Protein AF-A0A7L6AX49-F1 (afdb_monomer_lite)

pLDDT: mean 93.04, std 3.42, range [80.5, 97.25]

Sequence (75 aa):
MLHALVILAAILTWIVTQNMMYAAIVLVVGWITASIVGRILLWGFYLLIAGGMILYGYAYLTEQSFMKLLWRILF

Organism: NCBI:txid2799669

Secondary structure (DSSP, 8-state):
-HHHHHHHHHHHHHHHH--HHHHHHHHHHHHHHHHHHHHHHHHHHHHHHHHHHHHHHHHHHHT--HHHHHHHHH-

Radius of gyration: 21.01 Å; chains: 1; bounding box: 38×18×54 Å

Foldseek 3Di:
DQLVVLLVVLVVQCVVVVDNVRSVVSNVVSVVVSVVVVVVVVVVVVVVVVVLVVLVVVCVVVVHDSVVSVVVVVD

Structure (mmCIF, N/CA/C/O backbone):
data_AF-A0A7L6AX49-F1
#
_entry.id   AF-A0A7L6AX49-F1
#
loop_
_atom_site.group_PDB
_atom_site.id
_atom_site.type_symbol
_atom_site.label_atom_id
_atom_site.label_alt_id
_atom_site.label_comp_id
_atom_site.label_asym_id
_atom_site.label_entity_id
_atom_site.label_seq_id
_atom_site.pdbx_PDB_ins_code
_atom_site.Cartn_x
_atom_site.Cartn_y
_atom_site.Cartn_z
_atom_site.occupancy
_atom_site.B_iso_or_equiv
_atom_site.auth_seq_id
_atom_site.auth_comp_id
_atom_site.auth_asym_id
_atom_site.auth_atom_id
_atom_site.pdbx_PDB_model_num
ATOM 1 N N . MET A 1 1 ? -4.040 -1.058 -8.365 1.00 83.56 1 MET A N 1
ATOM 2 C CA . MET A 1 1 ? -3.543 0.334 -8.503 1.00 83.56 1 MET A CA 1
ATOM 3 C C . MET A 1 1 ? -2.016 0.407 -8.459 1.00 83.56 1 MET A C 1
ATOM 5 O O . MET A 1 1 ? -1.456 0.940 -9.402 1.00 83.56 1 MET A O 1
ATOM 9 N N . LEU A 1 2 ? -1.328 -0.182 -7.466 1.00 89.81 2 LEU A N 1
ATOM 10 C CA . LEU A 1 2 ? 0.150 -0.162 -7.385 1.00 89.81 2 LEU A CA 1
ATOM 11 C C . LEU A 1 2 ? 0.855 -0.708 -8.643 1.00 89.81 2 LEU A C 1
ATOM 13 O O . LEU A 1 2 ? 1.747 -0.056 -9.170 1.00 89.81 2 LEU A O 1
ATOM 17 N N . HIS A 1 3 ? 0.408 -1.841 -9.194 1.00 89.94 3 HIS A N 1
ATOM 18 C CA . HIS A 1 3 ? 0.975 -2.393 -10.436 1.00 89.94 3 HIS A CA 1
ATOM 19 C C . HIS A 1 3 ? 0.772 -1.495 -11.662 1.00 89.94 3 HIS A C 1
ATOM 21 O O . HIS A 1 3 ? 1.637 -1.440 -12.526 1.00 89.94 3 HIS A O 1
ATOM 27 N N . ALA A 1 4 ? -0.330 -0.742 -11.722 1.00 92.62 4 ALA A N 1
ATOM 28 C CA . ALA A 1 4 ? -0.553 0.225 -12.797 1.00 92.62 4 ALA A CA 1
ATOM 29 C C . ALA A 1 4 ? 0.436 1.400 -12.707 1.00 92.62 4 ALA A C 1
ATOM 31 O O . ALA A 1 4 ? 0.955 1.842 -13.727 1.00 92.62 4 ALA A O 1
ATOM 32 N N . LEU A 1 5 ? 0.759 1.851 -11.487 1.00 93.81 5 LEU A N 1
ATOM 33 C CA . LEU A 1 5 ? 1.791 2.868 -11.259 1.00 93.81 5 LEU A CA 1
ATOM 34 C C . LEU A 1 5 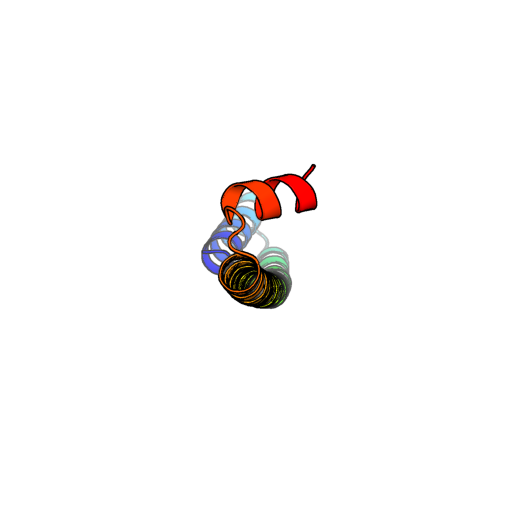? 3.186 2.363 -11.652 1.00 93.81 5 LEU A C 1
ATOM 36 O O . LEU A 1 5 ? 3.963 3.117 -12.230 1.00 93.81 5 LEU A O 1
ATOM 40 N N . VAL A 1 6 ? 3.487 1.084 -11.406 1.00 95.31 6 VAL A N 1
ATOM 41 C CA . VAL A 1 6 ? 4.741 0.452 -11.856 1.00 95.31 6 VAL A CA 1
ATOM 42 C C . VAL A 1 6 ? 4.833 0.421 -13.380 1.00 95.31 6 VAL A C 1
ATOM 44 O O . VAL A 1 6 ? 5.878 0.756 -13.931 1.00 95.31 6 VAL A O 1
ATOM 47 N N . ILE A 1 7 ? 3.747 0.058 -14.071 1.00 95.50 7 ILE A N 1
ATOM 48 C CA . ILE A 1 7 ? 3.710 0.051 -15.541 1.00 95.50 7 ILE A CA 1
ATOM 49 C C . ILE A 1 7 ? 3.938 1.464 -16.087 1.00 95.50 7 ILE A C 1
ATOM 51 O O . ILE A 1 7 ? 4.761 1.648 -16.982 1.00 95.50 7 ILE A O 1
ATOM 55 N N . LEU A 1 8 ? 3.277 2.471 -15.510 1.00 96.12 8 LEU A N 1
ATOM 56 C CA . LEU A 1 8 ? 3.488 3.870 -15.880 1.00 96.12 8 LEU A CA 1
ATOM 57 C C . LEU A 1 8 ? 4.955 4.289 -15.677 1.00 96.12 8 LEU A C 1
ATOM 59 O O . LEU A 1 8 ? 5.556 4.882 -16.571 1.00 96.12 8 LEU A O 1
ATOM 63 N N . ALA A 1 9 ? 5.551 3.943 -14.533 1.00 93.19 9 ALA A N 1
ATOM 64 C CA . ALA A 1 9 ? 6.944 4.257 -14.225 1.00 93.19 9 ALA A CA 1
ATOM 65 C C . ALA A 1 9 ? 7.928 3.577 -15.192 1.00 93.19 9 ALA A C 1
ATOM 67 O O . ALA A 1 9 ? 8.901 4.203 -15.616 1.00 93.19 9 ALA A O 1
ATOM 68 N N . ALA A 1 10 ? 7.669 2.329 -15.589 1.00 95.31 10 ALA A N 1
ATOM 69 C CA . ALA A 1 10 ? 8.480 1.624 -16.579 1.00 95.31 10 ALA A CA 1
ATOM 70 C C . ALA A 1 10 ? 8.382 2.269 -17.974 1.00 95.31 10 ALA A C 1
ATOM 72 O O . ALA A 1 10 ? 9.409 2.464 -18.626 1.00 95.31 10 ALA A O 1
ATOM 73 N N . ILE A 1 11 ? 7.178 2.672 -18.405 1.00 96.00 11 ILE A N 1
ATOM 74 C CA . ILE A 1 11 ? 6.967 3.390 -19.675 1.00 96.00 11 ILE A CA 1
ATOM 75 C C . ILE A 1 11 ? 7.701 4.735 -19.661 1.00 96.00 11 ILE A C 1
ATOM 77 O O . ILE A 1 11 ? 8.434 5.046 -20.598 1.00 96.00 11 ILE A O 1
ATOM 81 N N . LEU A 1 12 ? 7.563 5.515 -18.585 1.00 96.12 12 LEU A N 1
ATOM 82 C CA . LEU A 1 12 ? 8.265 6.793 -18.439 1.00 96.12 12 LEU A CA 1
ATOM 83 C C . LEU A 1 12 ? 9.786 6.607 -18.427 1.00 96.12 12 LEU A C 1
ATOM 85 O O . LEU A 1 12 ? 10.501 7.361 -19.082 1.00 96.12 12 LEU A O 1
ATOM 89 N N . THR A 1 13 ? 10.283 5.569 -17.749 1.00 95.00 13 THR A N 1
ATOM 90 C CA . THR A 1 13 ? 11.714 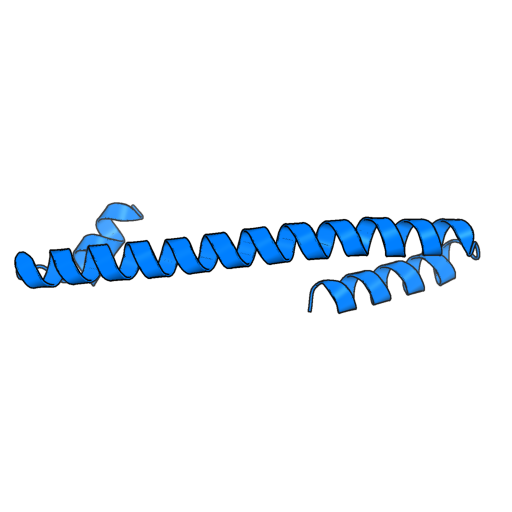5.229 -17.744 1.00 95.00 13 THR A CA 1
ATOM 91 C C . THR A 1 13 ? 12.205 4.938 -19.157 1.00 95.00 13 THR A C 1
ATOM 93 O O . THR A 1 13 ? 13.268 5.420 -19.546 1.00 95.00 13 THR A O 1
ATOM 96 N N . TRP A 1 14 ? 11.431 4.195 -19.951 1.00 95.88 14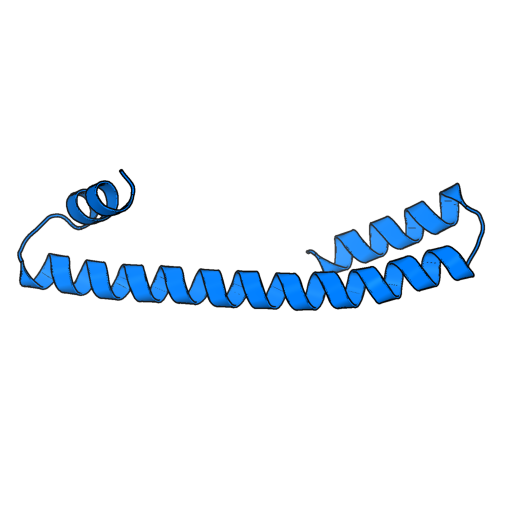 TRP A N 1
ATOM 97 C CA . TRP A 1 14 ? 11.781 3.928 -21.343 1.00 95.88 14 TRP A CA 1
ATOM 98 C C . TRP A 1 14 ? 11.797 5.202 -22.192 1.00 95.88 14 TRP A C 1
ATOM 100 O O . TRP A 1 14 ? 12.760 5.418 -22.919 1.00 95.88 14 TRP A O 1
ATOM 110 N N . ILE A 1 15 ? 10.797 6.080 -22.056 1.00 96.56 15 ILE A N 1
ATOM 111 C CA . ILE A 1 15 ? 10.730 7.346 -22.806 1.00 96.56 15 ILE A CA 1
ATOM 112 C C . ILE A 1 15 ? 11.937 8.241 -2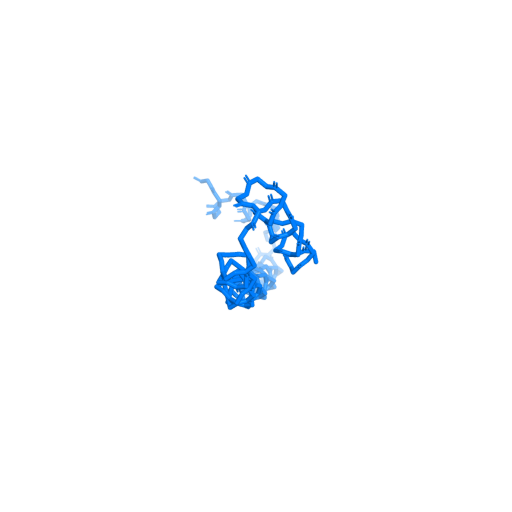2.494 1.00 96.56 15 ILE A C 1
ATOM 114 O O . ILE A 1 15 ? 12.528 8.814 -23.409 1.00 96.56 15 ILE A O 1
ATOM 118 N N . VAL A 1 16 ? 12.318 8.346 -21.219 1.00 96.50 16 VAL A N 1
ATOM 119 C CA . VAL A 1 16 ? 13.413 9.224 -20.778 1.00 96.50 16 VAL A CA 1
ATOM 120 C C . VAL A 1 16 ? 14.781 8.651 -21.141 1.00 96.50 16 VAL A C 1
ATOM 122 O O . VAL A 1 16 ? 15.657 9.382 -21.592 1.00 96.50 16 VAL A O 1
ATOM 125 N N . THR A 1 17 ? 14.984 7.348 -20.941 1.00 96.12 17 THR A N 1
ATOM 126 C CA . THR A 1 17 ? 16.308 6.725 -21.110 1.00 96.12 17 THR A CA 1
ATOM 127 C C . THR A 1 17 ? 16.541 6.152 -22.505 1.00 96.12 17 THR A C 1
ATOM 129 O O . THR A 1 17 ? 17.683 5.849 -22.844 1.00 96.12 17 THR A O 1
ATOM 132 N N . GLN A 1 18 ? 15.474 5.947 -23.290 1.00 94.69 18 GLN A N 1
ATOM 133 C CA . GLN A 1 18 ? 15.471 5.225 -24.572 1.00 94.69 18 GLN A CA 1
ATOM 134 C C . GLN A 1 18 ? 16.154 3.846 -24.496 1.00 94.69 18 GLN A C 1
ATOM 136 O O . GLN A 1 18 ? 16.588 3.285 -25.500 1.00 94.69 18 GLN A O 1
ATOM 141 N N . ASN A 1 19 ? 16.239 3.270 -23.293 1.00 94.06 19 ASN A N 1
ATOM 142 C CA . ASN A 1 19 ? 16.953 2.032 -23.030 1.00 94.06 19 ASN A CA 1
ATOM 143 C C . ASN A 1 19 ? 15.991 0.987 -22.458 1.00 94.06 19 ASN A C 1
ATOM 145 O O . ASN A 1 19 ? 15.489 1.102 -21.337 1.00 94.06 19 ASN A O 1
ATOM 149 N N . MET A 1 20 ? 15.748 -0.061 -23.246 1.00 93.19 20 MET A N 1
ATOM 150 C CA . MET A 1 20 ? 14.815 -1.129 -22.883 1.00 93.19 20 MET A CA 1
ATOM 151 C C . MET A 1 20 ? 15.281 -1.946 -21.675 1.00 93.19 20 MET A C 1
ATOM 153 O O . MET A 1 20 ? 14.444 -2.422 -20.911 1.00 93.19 20 MET A O 1
ATOM 157 N N . MET A 1 21 ? 16.592 -2.083 -21.461 1.00 95.25 21 MET A N 1
ATOM 158 C CA . MET A 1 21 ? 17.123 -2.841 -20.329 1.00 95.25 21 MET A CA 1
ATOM 159 C C . MET A 1 21 ? 16.808 -2.141 -19.003 1.00 95.25 21 MET A C 1
ATOM 161 O O . MET A 1 21 ? 16.325 -2.785 -18.074 1.00 95.25 21 MET A O 1
ATOM 165 N N . TYR A 1 22 ? 16.992 -0.818 -18.924 1.00 92.44 22 TYR A N 1
ATOM 166 C CA . TYR A 1 22 ? 16.639 -0.052 -17.723 1.00 92.44 22 TYR A CA 1
ATOM 167 C C . TYR A 1 22 ? 15.132 -0.074 -17.448 1.00 92.44 22 TYR A C 1
ATOM 169 O O . TYR A 1 22 ? 14.722 -0.286 -16.307 1.00 92.44 22 TYR A O 1
ATOM 177 N N . ALA A 1 23 ? 14.300 0.066 -18.483 1.00 94.44 23 ALA A N 1
ATOM 178 C CA . ALA A 1 23 ? 12.849 -0.034 -18.336 1.00 94.44 23 ALA A CA 1
ATOM 179 C C . ALA A 1 23 ? 12.403 -1.423 -17.842 1.00 94.44 23 ALA A C 1
ATOM 181 O O . ALA A 1 23 ? 11.543 -1.518 -16.964 1.00 94.44 23 ALA A O 1
ATOM 182 N N . ALA A 1 24 ? 13.025 -2.496 -18.343 1.00 94.38 24 ALA A N 1
ATOM 183 C CA . ALA A 1 24 ? 12.763 -3.860 -17.888 1.00 94.38 24 ALA A CA 1
ATOM 184 C C . ALA A 1 24 ? 13.160 -4.064 -16.417 1.00 94.38 24 ALA A C 1
ATOM 186 O O . ALA A 1 24 ? 12.395 -4.657 -15.655 1.00 94.38 24 ALA A O 1
ATOM 187 N N . ILE A 1 25 ? 14.309 -3.526 -15.989 1.00 95.62 25 ILE A N 1
ATOM 188 C CA . ILE A 1 25 ? 14.739 -3.568 -14.583 1.00 95.62 25 ILE A CA 1
ATOM 189 C C . ILE A 1 25 ? 13.717 -2.855 -13.689 1.00 95.62 25 ILE A C 1
ATOM 191 O O . ILE A 1 25 ? 13.284 -3.425 -12.686 1.00 95.62 25 ILE A O 1
ATOM 195 N N . VAL A 1 26 ? 13.282 -1.647 -14.065 1.00 95.56 26 VAL A N 1
ATOM 196 C CA . VAL A 1 26 ? 12.262 -0.893 -13.315 1.00 95.56 26 VAL A CA 1
ATOM 197 C C . VAL A 1 26 ? 10.952 -1.670 -13.224 1.00 95.56 26 VAL A C 1
ATOM 199 O O . VAL A 1 26 ? 10.355 -1.728 -12.148 1.00 95.56 26 VAL A O 1
ATOM 202 N N . LEU A 1 27 ? 10.527 -2.314 -14.312 1.00 96.25 27 LEU A N 1
ATOM 203 C CA . LEU A 1 27 ? 9.317 -3.129 -14.318 1.00 96.25 27 LEU A CA 1
ATOM 204 C C . LEU A 1 27 ? 9.431 -4.304 -13.337 1.00 96.25 27 LEU A C 1
ATOM 206 O O . LEU A 1 27 ? 8.539 -4.491 -12.513 1.00 96.25 27 LEU A O 1
ATOM 210 N N . VAL A 1 28 ? 10.531 -5.062 -13.374 1.00 97.25 28 VAL A N 1
ATOM 211 C CA . VAL A 1 28 ? 10.735 -6.237 -12.507 1.00 97.25 28 VAL A CA 1
ATOM 212 C C . VAL A 1 28 ? 10.835 -5.835 -11.035 1.00 97.25 28 VAL A C 1
ATOM 214 O O . VAL A 1 28 ? 10.103 -6.367 -10.195 1.00 97.25 28 VAL A O 1
ATOM 217 N N . VAL A 1 29 ? 11.696 -4.868 -10.711 1.00 96.81 29 VAL A N 1
ATOM 218 C CA . VAL A 1 29 ? 11.892 -4.398 -9.330 1.00 96.81 29 VAL A CA 1
ATOM 219 C C . VAL A 1 29 ? 10.608 -3.766 -8.793 1.00 96.81 29 VAL A C 1
ATOM 221 O O . VAL A 1 29 ? 10.181 -4.061 -7.670 1.00 96.81 29 VAL A O 1
ATOM 224 N N . GLY A 1 30 ? 9.948 -2.943 -9.608 1.00 95.56 30 GLY A N 1
ATOM 225 C CA . GLY A 1 30 ? 8.679 -2.317 -9.265 1.00 95.56 30 GLY A CA 1
ATOM 226 C C . GLY A 1 30 ? 7.580 -3.347 -9.019 1.00 95.56 30 GLY A C 1
ATOM 227 O O . GLY A 1 30 ? 6.827 -3.209 -8.057 1.00 95.56 30 GLY A O 1
ATOM 228 N N . TRP A 1 31 ? 7.516 -4.418 -9.813 1.00 97.25 31 TRP A N 1
ATOM 229 C CA . TRP A 1 31 ? 6.505 -5.466 -9.657 1.00 97.25 31 TRP A CA 1
ATOM 230 C C . TRP A 1 31 ? 6.653 -6.223 -8.338 1.00 97.25 31 TRP A C 1
ATOM 232 O O . TRP A 1 31 ? 5.666 -6.443 -7.627 1.00 97.25 31 TRP A O 1
ATOM 242 N N . ILE A 1 32 ? 7.888 -6.590 -7.987 1.00 96.56 32 ILE A N 1
ATOM 243 C CA . ILE A 1 32 ? 8.204 -7.244 -6.711 1.00 96.56 32 ILE A CA 1
ATOM 244 C C . ILE A 1 32 ? 7.826 -6.313 -5.557 1.00 96.56 32 ILE A C 1
ATOM 246 O O . ILE A 1 32 ? 7.078 -6.709 -4.661 1.00 96.56 32 ILE A O 1
ATOM 250 N N . THR A 1 33 ? 8.259 -5.054 -5.626 1.00 95.38 33 THR A N 1
ATOM 251 C CA . THR A 1 33 ? 7.990 -4.049 -4.591 1.00 95.38 33 THR A CA 1
ATOM 252 C C . THR A 1 33 ? 6.492 -3.824 -4.403 1.00 95.38 33 THR A C 1
ATOM 254 O O . THR A 1 33 ? 5.991 -3.930 -3.287 1.00 95.38 33 THR A O 1
ATOM 257 N N . ALA A 1 34 ? 5.745 -3.596 -5.486 1.00 95.19 34 ALA A N 1
ATOM 258 C CA . ALA A 1 34 ? 4.296 -3.409 -5.444 1.00 95.19 34 ALA A CA 1
ATOM 259 C C . ALA A 1 34 ? 3.570 -4.627 -4.860 1.00 95.19 34 ALA A C 1
ATOM 261 O O . ALA A 1 34 ? 2.590 -4.473 -4.131 1.00 95.19 34 ALA A O 1
ATOM 262 N N . SER A 1 35 ? 4.063 -5.834 -5.141 1.00 96.12 35 SER A N 1
ATOM 263 C CA . SER A 1 35 ? 3.492 -7.071 -4.606 1.00 96.12 35 SER A CA 1
ATOM 264 C C . SER A 1 35 ? 3.744 -7.214 -3.102 1.00 96.12 35 SER A C 1
ATOM 266 O O . SER A 1 35 ? 2.831 -7.584 -2.363 1.00 96.12 35 SER A O 1
ATOM 268 N N . ILE A 1 36 ? 4.950 -6.885 -2.631 1.00 96.12 36 ILE A N 1
ATOM 269 C CA . ILE A 1 36 ? 5.296 -6.900 -1.201 1.00 96.12 36 ILE A CA 1
ATOM 270 C C . ILE A 1 36 ? 4.498 -5.830 -0.452 1.00 96.12 36 ILE A C 1
ATOM 272 O O . ILE A 1 36 ? 3.822 -6.144 0.526 1.00 96.12 36 ILE A O 1
ATOM 276 N N . VAL A 1 37 ? 4.510 -4.589 -0.942 1.00 94.75 37 VAL A N 1
ATOM 277 C CA . VAL A 1 37 ? 3.771 -3.470 -0.339 1.00 94.75 37 VAL A CA 1
ATOM 278 C C . VAL A 1 37 ? 2.275 -3.767 -0.310 1.00 94.75 37 VAL A C 1
ATOM 280 O O . VAL A 1 37 ? 1.640 -3.581 0.723 1.00 94.75 37 VAL A O 1
ATOM 283 N N . GLY A 1 38 ? 1.714 -4.302 -1.398 1.00 94.19 38 GLY A N 1
ATOM 284 C CA . GLY A 1 38 ? 0.309 -4.704 -1.445 1.00 94.19 38 GLY A CA 1
ATOM 285 C C . GLY A 1 38 ? -0.047 -5.732 -0.369 1.00 94.19 38 GLY A C 1
ATOM 286 O O . GLY A 1 38 ? -1.072 -5.587 0.294 1.00 94.19 38 GLY A O 1
ATOM 287 N N . ARG A 1 39 ? 0.819 -6.728 -0.134 1.00 95.12 39 ARG A N 1
ATOM 288 C CA . ARG A 1 39 ? 0.630 -7.701 0.954 1.00 95.12 39 ARG A CA 1
ATOM 289 C C . ARG A 1 39 ? 0.706 -7.032 2.323 1.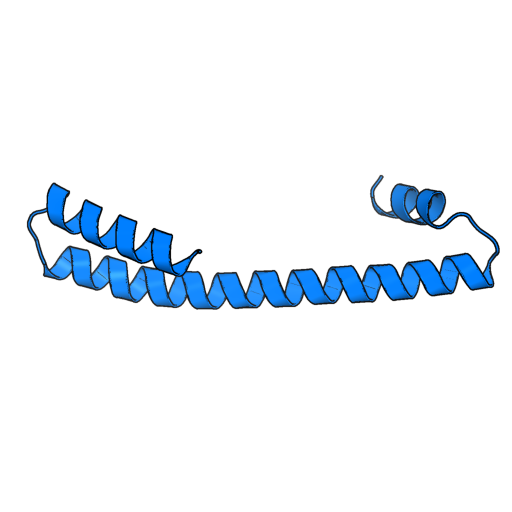00 95.12 39 ARG A C 1
ATOM 291 O O . ARG A 1 39 ? -0.170 -7.272 3.142 1.00 95.12 39 ARG A O 1
ATOM 298 N N . ILE A 1 40 ? 1.711 -6.193 2.571 1.00 94.88 40 ILE A N 1
ATOM 299 C CA . ILE A 1 40 ? 1.876 -5.497 3.858 1.00 94.88 40 ILE A CA 1
ATOM 300 C C . ILE A 1 40 ? 0.654 -4.626 4.167 1.00 94.88 40 ILE A C 1
ATOM 302 O O . ILE A 1 40 ? 0.124 -4.694 5.273 1.00 94.88 40 ILE A O 1
ATOM 306 N N . LEU A 1 41 ? 0.171 -3.857 3.188 1.00 94.62 41 LEU A N 1
ATOM 307 C CA . LEU A 1 41 ? -1.028 -3.031 3.344 1.00 94.62 41 LEU A CA 1
ATOM 308 C C . LEU A 1 41 ? -2.266 -3.878 3.645 1.00 94.62 41 LEU A C 1
ATOM 310 O O . LEU A 1 41 ? -3.065 -3.503 4.497 1.00 94.62 41 LEU A O 1
ATOM 314 N N . LEU A 1 42 ? -2.404 -5.035 2.992 1.00 94.06 42 LEU A N 1
ATOM 315 C CA . LEU A 1 42 ? -3.503 -5.960 3.254 1.00 94.06 42 LEU A CA 1
ATOM 316 C C . LEU A 1 42 ? -3.448 -6.520 4.684 1.00 94.06 42 LEU A C 1
ATOM 318 O O . LEU A 1 42 ? -4.458 -6.515 5.384 1.00 94.06 42 LEU A O 1
ATOM 322 N N . TRP A 1 43 ? -2.274 -6.959 5.143 1.00 95.19 43 TRP A N 1
ATOM 323 C CA . TRP A 1 43 ? -2.083 -7.417 6.523 1.00 95.19 43 TRP A CA 1
ATOM 324 C C . TRP A 1 43 ? -2.376 -6.308 7.534 1.00 95.19 43 TRP A C 1
ATOM 326 O O . TRP A 1 43 ? -3.100 -6.541 8.499 1.00 95.19 43 TRP A O 1
ATOM 336 N N . GLY A 1 44 ? -1.874 -5.094 7.293 1.00 93.62 44 GLY A N 1
ATOM 337 C CA . GLY A 1 44 ? -2.162 -3.929 8.128 1.00 93.62 44 GLY A CA 1
ATOM 338 C C . GLY A 1 44 ? -3.658 -3.622 8.195 1.00 93.62 44 GLY A C 1
ATOM 339 O O . GLY A 1 44 ? -4.194 -3.399 9.277 1.00 93.62 44 GLY A O 1
ATOM 340 N N . PHE A 1 45 ? -4.358 -3.696 7.063 1.00 94.56 45 PHE A N 1
ATOM 341 C CA . PHE A 1 45 ? -5.807 -3.522 7.007 1.00 94.56 45 PHE A CA 1
ATOM 342 C C . PHE A 1 45 ? -6.554 -4.580 7.831 1.00 94.56 45 PHE A C 1
ATOM 344 O O . PHE A 1 45 ? -7.427 -4.232 8.628 1.00 94.56 45 PHE A O 1
ATOM 351 N N . TYR A 1 46 ? -6.185 -5.858 7.709 1.00 94.75 46 TYR A N 1
ATOM 352 C CA . TYR A 1 46 ? -6.795 -6.917 8.518 1.00 94.75 46 TYR A CA 1
ATOM 353 C C . TYR A 1 46 ? -6.515 -6.758 10.014 1.00 94.75 46 TYR A C 1
ATOM 355 O O . TYR A 1 46 ? -7.415 -6.982 10.822 1.00 94.75 46 TYR A O 1
ATOM 363 N N . LEU A 1 47 ? -5.309 -6.326 10.392 1.00 94.62 47 LEU A N 1
ATOM 364 C CA . LEU A 1 47 ? -4.976 -6.033 11.787 1.00 94.62 47 LEU A CA 1
ATOM 365 C C . LEU A 1 47 ? -5.813 -4.878 12.344 1.00 94.62 47 LEU A C 1
ATOM 367 O O . LEU A 1 47 ? -6.290 -4.971 13.474 1.00 94.62 47 LEU A O 1
ATOM 371 N N . LEU A 1 48 ? -6.047 -3.824 11.556 1.00 92.69 48 LEU A N 1
ATOM 372 C CA . LEU A 1 48 ? -6.910 -2.709 11.958 1.00 92.69 48 LEU A CA 1
ATOM 373 C C . LEU A 1 48 ? -8.359 -3.156 12.166 1.00 92.69 48 LEU A C 1
ATOM 375 O O . LEU A 1 48 ? -8.972 -2.782 13.165 1.00 92.69 48 LEU A O 1
ATOM 379 N N . ILE A 1 49 ? -8.897 -3.994 11.274 1.00 94.25 49 ILE A N 1
ATOM 380 C CA . ILE A 1 49 ? -10.240 -4.567 11.447 1.00 94.25 49 ILE A CA 1
ATOM 381 C C . ILE A 1 49 ? -10.295 -5.431 12.707 1.00 94.25 49 ILE A C 1
ATOM 383 O O . ILE A 1 49 ? -11.207 -5.269 13.516 1.00 94.25 49 ILE A O 1
ATOM 387 N N . ALA A 1 50 ? -9.327 -6.330 12.896 1.00 93.81 50 ALA A N 1
ATOM 388 C CA . ALA A 1 50 ? -9.276 -7.200 14.065 1.00 93.81 50 ALA A CA 1
ATOM 389 C C . ALA A 1 50 ? -9.206 -6.387 15.368 1.00 93.81 50 ALA A C 1
ATOM 391 O O . ALA A 1 50 ? -9.986 -6.632 16.287 1.00 93.81 50 ALA A O 1
ATOM 392 N N . GLY A 1 51 ? -8.341 -5.371 15.421 1.00 92.12 51 GLY A N 1
ATOM 393 C CA . GLY A 1 51 ? -8.257 -4.443 16.548 1.00 92.12 51 GLY A CA 1
ATOM 394 C C . GLY A 1 51 ? -9.570 -3.695 16.789 1.00 92.12 51 GLY A C 1
ATOM 395 O O . GLY A 1 51 ? -10.024 -3.605 17.928 1.00 92.12 51 GLY A O 1
ATOM 396 N N . GLY A 1 52 ? -10.228 -3.232 15.724 1.00 91.62 52 GLY A N 1
ATOM 397 C CA . GLY A 1 52 ? -11.539 -2.589 15.798 1.00 91.62 52 GLY A CA 1
ATOM 398 C C . GLY A 1 52 ? -12.630 -3.508 16.354 1.00 91.62 52 GLY A C 1
ATOM 399 O O . GLY A 1 52 ? -13.406 -3.079 17.205 1.00 91.62 52 GLY A O 1
ATOM 400 N N . MET A 1 53 ? -12.663 -4.779 15.941 1.00 94.06 53 MET A N 1
ATOM 401 C CA . MET A 1 53 ? -13.611 -5.769 16.468 1.00 94.06 53 MET A CA 1
ATOM 402 C C . MET A 1 53 ? -13.374 -6.064 17.951 1.00 94.06 53 MET A C 1
ATOM 404 O O . MET A 1 53 ? -14.332 -6.115 18.720 1.00 94.06 53 MET A O 1
ATOM 408 N N . ILE A 1 54 ? -12.113 -6.218 18.365 1.00 93.75 54 ILE A N 1
ATOM 409 C CA . ILE A 1 54 ? -11.754 -6.422 19.777 1.00 93.75 54 ILE A CA 1
ATOM 410 C C . ILE A 1 54 ? -12.194 -5.214 20.608 1.00 93.75 54 ILE A C 1
ATOM 412 O O . ILE A 1 54 ? -12.827 -5.370 21.652 1.00 93.75 54 ILE A O 1
ATOM 416 N N . LEU A 1 55 ? -11.902 -4.007 20.122 1.00 93.19 55 LEU A N 1
ATOM 417 C CA . LEU A 1 55 ? -12.264 -2.768 20.797 1.00 93.19 55 LEU A CA 1
ATOM 418 C C . LEU A 1 55 ? -13.784 -2.591 20.892 1.00 93.19 55 LEU A C 1
ATOM 420 O O . LEU A 1 55 ? -14.289 -2.171 21.930 1.00 93.19 55 LEU A O 1
ATOM 424 N N . TYR A 1 56 ? -14.515 -2.941 19.835 1.00 92.12 56 TYR A N 1
ATOM 425 C CA . TYR A 1 56 ? -15.974 -2.940 19.828 1.00 92.12 56 TYR A CA 1
ATOM 426 C C . TYR A 1 56 ? -16.549 -3.945 20.832 1.00 92.12 56 TYR A C 1
ATOM 428 O O . TYR A 1 56 ? -17.425 -3.587 21.618 1.00 92.12 56 TYR A O 1
ATOM 436 N N . GLY A 1 57 ? -16.019 -5.171 20.871 1.00 93.38 57 GLY A N 1
ATOM 437 C CA . GLY A 1 57 ? -16.410 -6.173 21.863 1.00 93.38 57 GLY A CA 1
ATOM 438 C C . GLY A 1 57 ? -16.153 -5.699 23.296 1.00 93.38 57 GLY A C 1
ATOM 439 O O . GLY A 1 57 ? -17.014 -5.839 24.160 1.00 93.38 57 GLY A O 1
ATOM 440 N N . TYR A 1 58 ? -15.010 -5.058 23.541 1.00 92.38 58 TYR A N 1
ATOM 441 C CA . TYR A 1 58 ? -14.693 -4.472 24.843 1.00 92.38 58 TYR A CA 1
ATOM 442 C C . TYR A 1 58 ? -15.641 -3.323 25.217 1.00 92.38 58 TYR A C 1
ATOM 444 O O . TYR A 1 58 ? -16.120 -3.260 26.349 1.00 92.38 58 TYR A O 1
ATOM 452 N N . ALA A 1 59 ? -15.950 -2.437 24.268 1.00 91.50 59 ALA A N 1
ATOM 453 C CA . ALA A 1 59 ? -16.903 -1.347 24.461 1.00 91.50 59 ALA A CA 1
ATOM 454 C C . ALA A 1 59 ? -18.296 -1.879 24.830 1.00 91.50 59 ALA A C 1
ATOM 456 O O . ALA A 1 59 ? -18.910 -1.388 25.774 1.00 91.50 59 ALA A O 1
ATOM 457 N N . TYR A 1 60 ? -18.748 -2.930 24.141 1.00 92.69 60 TYR A N 1
ATOM 458 C CA . TYR A 1 60 ? -20.017 -3.598 24.423 1.00 92.69 60 TYR A CA 1
ATOM 459 C C . TYR A 1 60 ? -20.054 -4.201 25.834 1.00 92.69 60 TYR A C 1
ATOM 461 O O . TYR A 1 60 ? -21.015 -3.984 26.565 1.00 92.69 60 TYR A O 1
ATOM 469 N N . LEU A 1 61 ? -18.989 -4.896 26.250 1.00 94.12 61 LEU A N 1
ATOM 470 C CA . LEU A 1 61 ? -18.902 -5.519 27.579 1.00 94.12 61 LEU A CA 1
ATOM 471 C C . LEU A 1 61 ? -18.800 -4.512 28.733 1.00 94.12 61 LEU A C 1
ATOM 473 O O . LEU A 1 61 ? -19.125 -4.849 29.867 1.00 94.12 61 LEU A O 1
ATOM 477 N N . THR A 1 62 ? -18.307 -3.303 28.468 1.00 90.19 62 THR A N 1
ATOM 478 C CA . THR A 1 62 ? -18.064 -2.275 29.494 1.00 90.19 62 THR A CA 1
ATOM 479 C C . THR A 1 62 ? -19.073 -1.128 29.459 1.00 90.19 62 THR A C 1
ATOM 481 O O . THR A 1 62 ? -18.913 -0.169 30.212 1.00 90.19 62 THR A O 1
ATOM 484 N N . GLU A 1 63 ? -20.077 -1.204 28.576 1.00 89.50 63 GLU A N 1
ATOM 485 C CA . GLU A 1 63 ? -21.055 -0.141 28.286 1.00 89.50 63 GLU A CA 1
ATOM 486 C C . GLU A 1 63 ? -20.415 1.221 27.942 1.00 89.50 63 GLU A C 1
ATOM 488 O O . GLU A 1 63 ? -21.045 2.280 28.003 1.00 89.50 63 GLU A O 1
ATOM 493 N N . GLN A 1 64 ? -19.136 1.222 27.561 1.00 85.81 64 GLN A N 1
ATOM 494 C CA . GLN A 1 64 ? -18.417 2.435 27.200 1.00 85.81 64 GLN A CA 1
ATOM 495 C C . GLN A 1 64 ? -18.643 2.775 25.729 1.00 85.81 64 GLN A C 1
ATOM 497 O O . GLN A 1 64 ? -18.748 1.908 24.866 1.00 85.81 64 GLN A O 1
ATOM 502 N N . SER A 1 65 ? -18.654 4.072 25.412 1.00 88.31 65 SER A N 1
ATOM 503 C CA . SER A 1 65 ? -18.700 4.517 24.019 1.00 88.31 65 SER A CA 1
ATOM 504 C C . SER A 1 65 ? -17.456 4.043 23.266 1.00 88.31 65 SER A C 1
ATOM 506 O O . SER A 1 65 ? -16.332 4.419 23.611 1.00 88.31 65 SER A O 1
ATOM 508 N N . PHE A 1 66 ? -17.670 3.272 22.196 1.00 88.75 66 PHE A N 1
ATOM 509 C CA . PHE A 1 66 ? -16.613 2.815 21.291 1.00 88.75 66 PHE A CA 1
ATOM 510 C C . PHE A 1 66 ? -15.728 3.970 20.815 1.00 88.75 66 PHE A C 1
ATOM 512 O O . PHE A 1 66 ? -14.505 3.864 20.852 1.00 88.75 66 PHE A O 1
ATOM 519 N N . MET A 1 67 ? -16.332 5.105 20.438 1.00 89.25 67 MET A N 1
ATOM 520 C CA . MET A 1 67 ? -15.571 6.270 19.987 1.00 89.25 67 MET A CA 1
ATOM 521 C C . MET A 1 67 ? -14.648 6.793 21.084 1.00 89.25 67 MET A C 1
ATOM 523 O O . MET A 1 67 ? -13.484 7.066 20.818 1.00 89.25 67 MET A O 1
ATOM 527 N N . LYS A 1 68 ? -15.112 6.867 22.333 1.00 89.44 68 LYS A N 1
ATOM 528 C CA . LYS A 1 68 ? -14.269 7.319 23.447 1.00 89.44 68 LYS A CA 1
ATOM 529 C C . LYS A 1 68 ? -13.061 6.398 23.659 1.00 89.44 68 LYS A C 1
ATOM 531 O O . LYS A 1 68 ? -11.958 6.885 23.893 1.00 89.44 68 LYS A O 1
ATOM 536 N N . LEU A 1 69 ? -13.264 5.085 23.559 1.00 87.56 69 LEU A N 1
ATOM 537 C CA . LEU A 1 69 ? -12.193 4.092 23.665 1.00 87.56 69 LEU A CA 1
ATOM 538 C C . LEU A 1 69 ? -11.204 4.179 22.497 1.00 87.56 69 LEU A C 1
ATOM 540 O O . LEU A 1 69 ? -9.998 4.130 22.721 1.00 87.56 69 LEU A O 1
ATOM 544 N N . LEU A 1 70 ? -11.700 4.368 21.273 1.00 88.88 70 LEU A N 1
ATOM 545 C CA . LEU A 1 70 ? -10.868 4.528 20.081 1.00 88.88 70 LEU A CA 1
ATOM 546 C C . LEU A 1 70 ? -9.992 5.782 20.173 1.00 88.88 70 LEU A C 1
ATOM 548 O O . LEU A 1 70 ? -8.785 5.702 19.965 1.00 88.88 70 LEU A O 1
ATOM 552 N N . TRP A 1 71 ? -10.580 6.919 20.548 1.00 90.25 71 TRP A N 1
ATOM 553 C CA . TRP A 1 71 ? -9.850 8.176 20.726 1.00 90.25 71 TRP A CA 1
A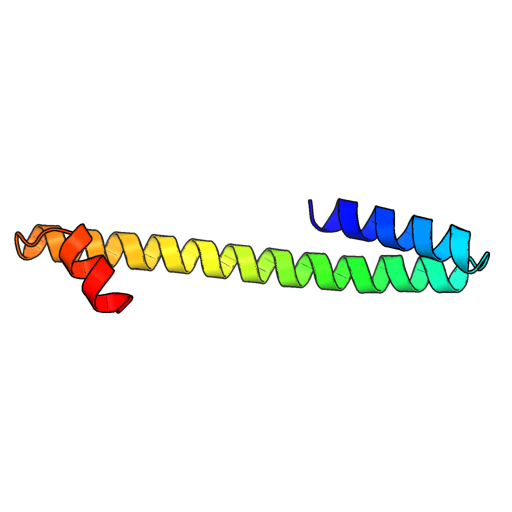TOM 554 C C . TRP A 1 71 ? -8.753 8.066 21.789 1.00 90.25 71 TRP A C 1
ATOM 556 O O . TRP A 1 71 ? -7.660 8.564 21.563 1.00 90.25 71 TRP A O 1
ATOM 566 N N . ARG A 1 72 ? -8.999 7.349 22.894 1.00 87.94 72 ARG A N 1
ATOM 567 C CA . ARG A 1 72 ? -8.002 7.119 23.956 1.00 87.94 72 ARG A CA 1
ATOM 568 C C . ARG A 1 72 ? -6.818 6.245 23.525 1.00 87.94 72 ARG A C 1
ATOM 570 O O . ARG A 1 72 ? -5.770 6.281 24.155 1.00 87.94 72 ARG A O 1
ATOM 577 N N . ILE A 1 73 ? -6.997 5.391 22.521 1.00 85.31 73 ILE A N 1
ATOM 578 C CA . ILE A 1 73 ? -5.903 4.564 21.988 1.00 85.31 73 ILE A CA 1
ATOM 579 C C . ILE A 1 73 ? -5.070 5.359 20.976 1.00 85.31 73 ILE A C 1
ATOM 581 O O . ILE A 1 73 ? -3.879 5.102 20.828 1.00 85.31 73 ILE A O 1
ATOM 585 N N . LEU A 1 74 ? -5.694 6.308 20.273 1.00 84.88 74 LEU A N 1
ATOM 586 C CA . LEU A 1 74 ? -5.053 7.105 19.228 1.00 84.88 74 LEU A CA 1
ATOM 587 C C . LEU A 1 74 ? -4.333 8.361 19.757 1.00 84.88 74 LEU A C 1
ATOM 589 O O . LEU A 1 74 ? -3.431 8.842 19.072 1.00 84.88 74 LEU A O 1
ATOM 593 N N . PHE A 1 75 ? -4.721 8.880 20.929 1.00 80.50 75 PHE A N 1
ATOM 594 C CA . PHE A 1 75 ? -4.221 10.123 21.537 1.00 80.50 75 PHE A CA 1
ATOM 595 C C . PHE A 1 75 ? -4.042 9.969 23.049 1.00 80.50 75 PHE A C 1
ATOM 597 O O . PHE A 1 75 ? -3.042 10.513 23.567 1.00 80.50 75 PHE A O 1
#